Protein AF-A0A8D9EAT0-F1 (afdb_monomer_lite)

Secondary structure (DSSP, 8-state):
-HHHHTT----HHHHHHHHHHHHHHHH-S-------TTSSHHHHHHHHHHHHHHHHHHT-SS--PPP-----GGGS-HHHHHEEE-TTT--EEEPHHHHHHHHHHH--SS--

Organism: NCBI:txid428564

Structure (mmCIF, N/CA/C/O backbone):
data_AF-A0A8D9EAT0-F1
#
_entry.id   AF-A0A8D9EAT0-F1
#
loop_
_atom_site.group_PDB
_atom_site.id
_atom_site.type_symbol
_atom_site.label_atom_id
_atom_site.label_alt_id
_atom_site.label_comp_id
_atom_site.label_asym_id
_atom_site.label_entity_id
_atom_site.label_seq_id
_atom_site.pdbx_PDB_ins_code
_atom_site.Cartn_x
_atom_site.Cartn_y
_atom_site.Cartn_z
_atom_site.occupancy
_atom_site.B_iso_or_equiv
_atom_site.auth_seq_id
_atom_site.auth_comp_id
_atom_site.auth_asym_id
_atom_site.auth_atom_id
_atom_site.pdbx_PDB_model_num
ATOM 1 N N . MET A 1 1 ? -16.363 -5.950 14.415 1.00 66.94 1 MET A N 1
ATOM 2 C CA . MET A 1 1 ? -15.271 -4.966 14.140 1.00 66.94 1 MET A CA 1
ATOM 3 C C . MET A 1 1 ? -14.407 -5.437 12.959 1.00 66.94 1 MET A C 1
ATOM 5 O O . MET A 1 1 ? -14.445 -6.624 12.668 1.00 66.94 1 MET A O 1
ATOM 9 N N . ALA A 1 2 ? -13.650 -4.580 12.253 1.00 82.12 2 ALA A N 1
ATOM 10 C CA . ALA A 1 2 ? -12.862 -4.986 11.064 1.00 82.12 2 ALA A CA 1
ATOM 11 C C . ALA A 1 2 ? -11.902 -6.170 11.332 1.00 82.12 2 ALA A C 1
ATOM 13 O O . ALA A 1 2 ? -11.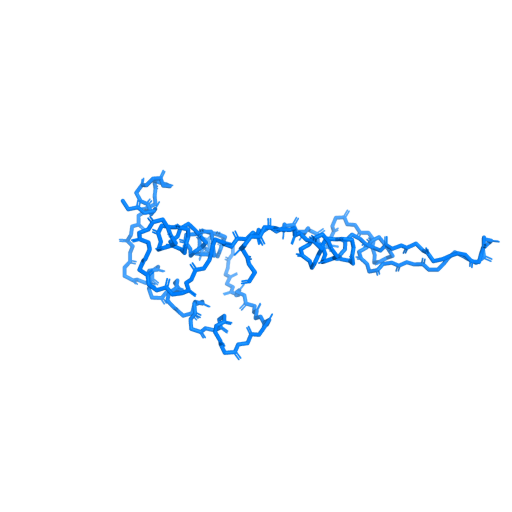915 -7.162 10.607 1.00 82.12 2 ALA A O 1
ATOM 14 N N . CYS A 1 3 ? -11.167 -6.130 12.450 1.00 86.06 3 CYS A N 1
ATOM 15 C CA . CYS A 1 3 ? -10.250 -7.205 12.854 1.00 86.06 3 CYS A CA 1
ATOM 16 C C . CYS A 1 3 ? -10.955 -8.548 13.118 1.00 86.06 3 CYS A C 1
ATOM 18 O O . CYS A 1 3 ? -10.404 -9.606 12.836 1.00 86.06 3 CYS A O 1
ATOM 20 N N . GLU A 1 4 ? -12.183 -8.509 13.633 1.00 88.81 4 GLU A N 1
ATOM 21 C CA . GLU A 1 4 ? -12.992 -9.700 13.908 1.00 88.81 4 GLU A CA 1
ATOM 22 C C . GLU A 1 4 ? -13.456 -10.367 12.605 1.00 88.81 4 GLU A C 1
ATOM 24 O O . GLU A 1 4 ? -13.342 -11.581 12.465 1.00 88.81 4 GLU A O 1
ATOM 29 N N . LYS A 1 5 ? -13.874 -9.570 11.606 1.00 89.50 5 LYS A N 1
ATOM 30 C CA . LYS A 1 5 ? -14.205 -10.071 10.259 1.00 89.50 5 LYS A CA 1
ATOM 31 C C . LYS A 1 5 ? -12.999 -10.736 9.587 1.00 89.50 5 LYS A C 1
ATOM 33 O O . LYS A 1 5 ? -13.159 -11.721 8.875 1.00 89.50 5 LYS A O 1
ATOM 38 N N . ALA A 1 6 ? -11.799 -10.213 9.834 1.00 88.94 6 ALA A N 1
ATOM 39 C CA . ALA A 1 6 ? -10.544 -10.750 9.316 1.00 88.94 6 ALA A CA 1
ATOM 40 C C . ALA A 1 6 ? -9.964 -11.912 10.151 1.00 88.94 6 ALA A C 1
ATOM 42 O O . ALA A 1 6 ? -8.885 -12.407 9.823 1.00 88.94 6 ALA A O 1
ATOM 43 N N . ASN A 1 7 ? -10.653 -12.347 11.216 1.00 92.06 7 ASN A N 1
ATOM 44 C CA . ASN A 1 7 ? -10.188 -13.371 12.158 1.00 92.06 7 ASN A CA 1
ATOM 45 C C . ASN A 1 7 ? -8.784 -13.074 12.734 1.00 92.06 7 ASN A C 1
ATOM 47 O O . ASN A 1 7 ? -7.928 -13.955 12.835 1.00 92.06 7 ASN A O 1
ATOM 51 N N . LEU A 1 8 ? -8.528 -11.808 13.075 1.00 91.50 8 LEU A N 1
ATOM 52 C CA . LEU A 1 8 ? -7.265 -11.350 13.648 1.00 91.50 8 LEU A CA 1
ATOM 53 C C . LEU A 1 8 ? -7.383 -11.144 15.157 1.00 91.50 8 LEU A C 1
ATOM 55 O O . LEU A 1 8 ? -8.347 -10.562 15.656 1.00 91.50 8 LEU A O 1
ATOM 59 N N . GLN A 1 9 ? -6.345 -11.556 15.885 1.00 91.69 9 GLN A N 1
ATOM 60 C CA . GLN A 1 9 ? -6.236 -11.258 17.306 1.00 91.69 9 GLN A CA 1
ATOM 61 C C . GLN A 1 9 ? -5.910 -9.777 17.509 1.00 91.69 9 GLN A C 1
ATOM 63 O O . GLN A 1 9 ? -4.852 -9.285 17.111 1.00 91.69 9 GLN A O 1
ATOM 68 N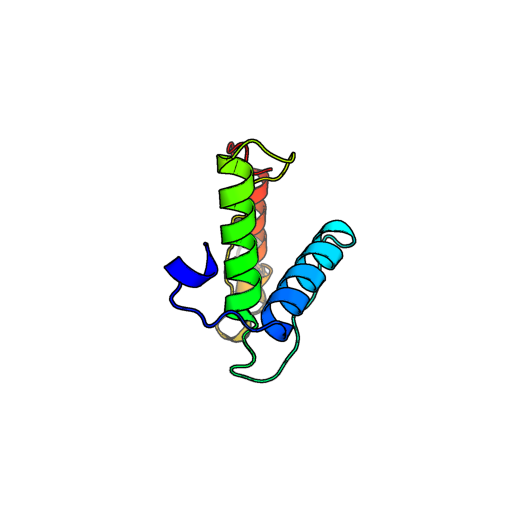 N . VAL A 1 10 ? -6.811 -9.079 18.193 1.00 91.44 10 VAL A N 1
ATOM 69 C CA . VAL A 1 10 ? -6.623 -7.677 18.555 1.00 91.44 10 VAL A CA 1
ATOM 70 C C . VAL A 1 10 ? -5.689 -7.602 19.759 1.00 91.44 10 VAL A C 1
ATOM 72 O O . VAL A 1 10 ? -6.081 -7.882 20.889 1.00 91.44 10 VAL A O 1
ATOM 75 N N . THR A 1 11 ? -4.430 -7.245 19.512 1.00 93.62 11 THR A N 1
ATOM 76 C CA . THR A 1 11 ? -3.457 -6.950 20.572 1.00 93.62 11 THR A CA 1
ATOM 77 C C . THR A 1 11 ? -3.273 -5.435 20.702 1.00 93.62 11 THR A C 1
ATOM 79 O O . THR A 1 11 ? -3.354 -4.738 19.686 1.00 93.62 11 THR A O 1
ATOM 82 N N . PRO A 1 12 ? -2.983 -4.900 21.904 1.00 94.19 12 PRO A N 1
ATOM 83 C CA . PRO A 1 12 ? -2.747 -3.464 22.081 1.00 94.19 12 PRO A CA 1
ATOM 84 C C . PRO A 1 12 ? -1.632 -2.934 21.172 1.00 94.19 12 PRO A C 1
ATOM 86 O O . PRO A 1 12 ? -1.791 -1.902 20.531 1.00 94.19 12 PRO A O 1
ATOM 89 N N . PHE A 1 13 ? -0.550 -3.705 21.029 1.00 92.81 13 PHE A N 1
ATOM 90 C CA . PHE A 1 13 ? 0.556 -3.382 20.128 1.00 92.81 13 PHE A CA 1
ATOM 91 C C . PHE A 1 13 ? 0.110 -3.272 18.663 1.00 92.81 13 PHE A C 1
ATOM 93 O O . PHE A 1 13 ? 0.537 -2.372 17.947 1.00 92.81 13 PHE A O 1
ATOM 100 N N . PHE A 1 14 ? -0.758 -4.174 18.196 1.00 93.44 14 PHE A N 1
ATOM 101 C CA . PHE A 1 14 ? -1.250 -4.140 16.819 1.00 93.44 14 PHE A CA 1
ATOM 102 C C . PHE A 1 14 ? -2.121 -2.908 16.547 1.00 93.44 14 PHE A C 1
ATOM 104 O O . PHE A 1 14 ? -1.955 -2.269 15.508 1.00 93.44 14 PHE A O 1
ATOM 111 N N . LEU A 1 15 ? -2.997 -2.547 17.490 1.00 93.81 15 LEU A N 1
ATOM 112 C CA . LEU A 1 15 ? -3.821 -1.338 17.397 1.00 93.81 15 LEU A CA 1
ATOM 113 C C . LEU A 1 15 ? -2.967 -0.068 17.380 1.00 93.81 15 LEU A C 1
ATOM 115 O O . LEU A 1 15 ? -3.170 0.789 16.524 1.00 93.81 15 LEU A O 1
ATOM 119 N N . GLU A 1 16 ? -1.965 0.014 18.256 1.00 95.12 16 GLU A N 1
ATOM 120 C CA . GLU A 1 16 ? -1.023 1.136 18.294 1.00 95.12 16 GLU A CA 1
ATOM 121 C C . GLU A 1 16 ? -0.305 1.310 16.945 1.00 95.12 16 GLU A C 1
ATOM 123 O O . GLU A 1 16 ? -0.157 2.425 16.449 1.00 95.12 16 GLU A O 1
ATOM 128 N N . LYS A 1 17 ? 0.096 0.207 16.296 1.00 94.56 17 LYS A N 1
ATOM 129 C CA . LYS A 1 17 ? 0.733 0.267 14.971 1.00 94.56 17 LYS A CA 1
ATOM 130 C C . LYS A 1 17 ? -0.215 0.713 13.867 1.00 94.56 17 LYS A C 1
ATOM 132 O O . LYS A 1 17 ? 0.226 1.426 12.972 1.00 94.56 17 LYS A O 1
ATOM 137 N N . ILE A 1 18 ? -1.487 0.324 13.915 1.00 94.94 18 ILE A N 1
ATOM 138 C CA . ILE A 1 18 ? -2.495 0.818 12.965 1.00 94.94 18 ILE A CA 1
ATOM 139 C C . ILE A 1 18 ? -2.674 2.329 13.129 1.00 94.94 18 ILE A C 1
ATOM 141 O O . ILE A 1 18 ? -2.636 3.052 12.136 1.00 94.94 18 ILE A O 1
ATOM 145 N N . GLN A 1 19 ? -2.788 2.806 14.370 1.00 94.75 19 GLN A N 1
ATOM 146 C CA . GLN A 1 19 ? -2.903 4.233 14.658 1.00 94.75 19 GLN A CA 1
ATOM 147 C C . GLN A 1 19 ? -1.672 5.015 14.174 1.00 94.75 19 GLN A C 1
ATOM 149 O O . GLN A 1 19 ? -1.821 6.018 13.486 1.00 94.75 19 GLN A O 1
ATOM 154 N N . GLN A 1 20 ? -0.458 4.522 14.435 1.00 95.00 20 GLN A N 1
ATOM 155 C CA . GLN A 1 20 ? 0.778 5.150 13.943 1.00 95.00 20 GLN A CA 1
ATOM 156 C C . GLN A 1 20 ? 0.834 5.228 12.409 1.00 95.00 20 GLN A C 1
ATOM 158 O O . GLN A 1 20 ? 1.347 6.201 11.857 1.00 95.00 20 GLN A O 1
ATOM 163 N N . ILE A 1 21 ? 0.315 4.219 11.698 1.00 95.12 21 ILE A N 1
ATOM 164 C CA . ILE A 1 21 ? 0.219 4.252 10.230 1.00 95.12 21 ILE A CA 1
ATOM 165 C C . ILE A 1 21 ? -0.756 5.347 9.784 1.00 95.12 21 ILE A C 1
ATOM 167 O O . ILE A 1 21 ? -0.434 6.086 8.857 1.00 95.12 21 ILE A O 1
ATOM 171 N N . PHE A 1 22 ? -1.907 5.475 10.447 1.00 94.06 22 PHE A N 1
ATOM 172 C CA . PHE A 1 22 ? -2.890 6.518 10.147 1.00 94.06 22 PHE A CA 1
ATOM 173 C C . PHE A 1 22 ? -2.328 7.928 10.381 1.00 94.06 22 PHE A C 1
ATOM 175 O O . PHE A 1 22 ? -2.393 8.775 9.494 1.00 94.06 22 PHE A O 1
ATOM 182 N N . GLU A 1 23 ? -1.675 8.156 11.522 1.00 94.62 23 GLU A N 1
ATOM 183 C CA . GLU A 1 23 ? -1.008 9.427 11.830 1.00 94.62 23 GLU A CA 1
ATOM 184 C C . GLU A 1 23 ? 0.055 9.780 10.776 1.00 94.62 23 GLU A C 1
ATOM 186 O O . GLU A 1 23 ? 0.139 10.919 10.315 1.00 94.62 23 GLU A O 1
ATOM 191 N N . MET A 1 24 ? 0.841 8.794 10.330 1.00 94.38 24 MET A N 1
ATOM 192 C CA . MET A 1 24 ? 1.831 9.001 9.271 1.00 94.38 24 MET A CA 1
ATOM 193 C C . MET A 1 24 ? 1.199 9.289 7.906 1.00 94.38 24 MET A C 1
ATOM 195 O O . MET A 1 24 ? 1.747 10.106 7.164 1.00 94.38 24 MET A O 1
ATOM 199 N N . MET A 1 25 ? 0.071 8.653 7.583 1.00 92.19 25 MET A N 1
ATOM 200 C CA . MET A 1 25 ? -0.675 8.876 6.341 1.00 92.19 25 MET A CA 1
ATOM 201 C C . MET A 1 25 ? -1.176 10.320 6.233 1.00 92.19 25 MET A C 1
ATOM 203 O O . MET A 1 25 ? -1.052 10.925 5.173 1.00 92.19 25 MET A O 1
ATOM 207 N N . ILE A 1 26 ? -1.655 10.899 7.339 1.00 90.75 26 ILE A N 1
ATOM 208 C CA . ILE A 1 26 ? -2.115 12.296 7.382 1.00 90.75 26 ILE A CA 1
ATOM 209 C C . ILE A 1 26 ? -0.949 13.281 7.180 1.00 90.75 26 ILE A C 1
ATOM 211 O O . ILE A 1 26 ? -1.099 14.315 6.534 1.00 90.75 26 ILE A O 1
ATOM 215 N N . VAL A 1 27 ? 0.236 12.980 7.722 1.00 93.25 27 VAL A N 1
ATOM 216 C CA . VAL A 1 27 ? 1.391 13.900 7.684 1.00 93.25 27 VAL A CA 1
ATOM 217 C C . VAL A 1 27 ? 2.193 13.797 6.379 1.00 93.25 27 VAL A C 1
ATOM 219 O O . VAL A 1 27 ? 2.834 14.768 5.958 1.00 93.25 27 VAL A O 1
ATOM 222 N N . ARG A 1 28 ? 2.235 12.620 5.743 1.00 92.81 28 ARG A N 1
ATOM 223 C CA . ARG A 1 28 ? 3.068 12.344 4.563 1.00 92.81 28 ARG A CA 1
ATOM 224 C C . ARG A 1 28 ? 2.289 11.568 3.503 1.00 92.81 28 ARG A C 1
ATOM 226 O O . ARG A 1 28 ? 1.810 10.470 3.752 1.00 92.81 28 ARG A O 1
ATOM 233 N N . TRP A 1 29 ? 2.365 12.051 2.264 1.00 85.50 29 TRP A N 1
ATOM 234 C CA . TRP A 1 29 ? 1.863 11.372 1.059 1.00 85.50 29 TRP A CA 1
ATOM 235 C C . TRP A 1 29 ? 2.616 10.076 0.697 1.00 85.50 29 TRP A C 1
ATOM 237 O O . TRP A 1 29 ? 2.224 9.363 -0.222 1.00 85.50 29 TRP A O 1
ATOM 247 N N . GLY A 1 30 ? 3.705 9.757 1.402 1.00 91.81 30 GLY A N 1
ATOM 248 C CA . GLY A 1 30 ? 4.452 8.516 1.232 1.00 91.81 30 GLY A CA 1
ATOM 249 C C . GLY A 1 30 ? 5.235 8.150 2.489 1.00 91.81 30 GLY A C 1
ATOM 250 O O . GLY A 1 30 ? 5.925 8.985 3.076 1.00 91.81 30 GLY A O 1
ATOM 251 N N . PHE A 1 31 ? 5.140 6.887 2.902 1.00 94.62 31 PHE A N 1
ATOM 252 C CA . PHE A 1 31 ? 5.843 6.337 4.059 1.00 94.62 31 PHE A CA 1
ATOM 253 C C . PHE A 1 31 ? 6.139 4.845 3.857 1.00 94.62 31 PHE A C 1
ATOM 255 O O . PHE A 1 31 ? 5.623 4.202 2.944 1.00 94.62 31 PHE A O 1
ATOM 262 N N . MET A 1 32 ? 6.995 4.284 4.712 1.00 95.00 32 MET A N 1
ATOM 263 C CA . MET A 1 32 ? 7.394 2.877 4.655 1.00 95.00 32 MET A CA 1
ATOM 264 C C . MET A 1 32 ? 7.011 2.153 5.942 1.00 95.00 32 MET A C 1
ATOM 266 O O . MET A 1 32 ? 7.345 2.604 7.035 1.00 95.00 32 MET A O 1
ATOM 270 N N . ILE A 1 33 ? 6.376 0.988 5.807 1.00 95.12 33 ILE A N 1
ATOM 271 C CA . ILE A 1 33 ? 6.111 0.076 6.925 1.00 95.12 33 ILE A CA 1
ATOM 272 C C . ILE A 1 33 ? 7.231 -0.965 6.959 1.00 95.12 33 ILE A C 1
ATOM 274 O O . ILE A 1 33 ? 7.312 -1.841 6.095 1.00 95.12 33 ILE A O 1
ATOM 278 N N . VA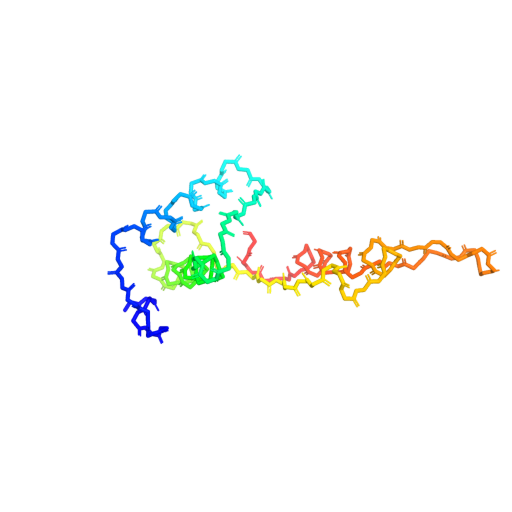L A 1 34 ? 8.101 -0.879 7.964 1.00 95.25 34 VAL A N 1
ATOM 279 C CA . VAL A 1 34 ? 9.300 -1.721 8.082 1.00 95.25 34 VAL A CA 1
ATOM 280 C C . VAL A 1 34 ? 9.169 -2.675 9.266 1.00 95.25 34 VAL A C 1
ATOM 282 O O . VAL A 1 34 ? 8.634 -2.329 10.314 1.00 95.25 34 VAL A O 1
ATOM 285 N N . GLY A 1 35 ? 9.654 -3.903 9.095 1.00 94.12 35 GLY A N 1
ATOM 286 C CA . GLY A 1 35 ? 9.639 -4.930 10.133 1.00 94.12 35 GLY A CA 1
ATOM 287 C C . GLY A 1 35 ? 9.975 -6.310 9.579 1.00 94.12 35 GLY A C 1
ATOM 288 O O . GLY A 1 35 ? 10.001 -6.513 8.361 1.00 94.12 35 GLY A O 1
ATOM 289 N N . MET A 1 36 ? 10.188 -7.277 10.469 1.00 95.88 36 MET A N 1
ATOM 290 C CA . MET A 1 36 ? 10.509 -8.662 10.108 1.00 95.88 36 MET A CA 1
ATOM 291 C C . MET A 1 36 ? 9.376 -9.353 9.332 1.00 95.88 36 MET A C 1
ATOM 293 O O . MET A 1 36 ? 8.222 -8.903 9.319 1.00 95.88 36 MET A O 1
ATOM 297 N N . SER A 1 37 ? 9.692 -10.449 8.642 1.00 93.69 37 SER A N 1
ATOM 298 C CA . SER A 1 37 ? 8.680 -11.340 8.060 1.00 93.69 37 SER A CA 1
ATOM 299 C C . SER A 1 37 ? 7.683 -11.782 9.136 1.00 93.69 37 SER A C 1
ATOM 301 O O . SER A 1 37 ? 8.061 -11.949 10.290 1.00 93.69 37 SER A O 1
ATOM 303 N N . TYR A 1 38 ? 6.403 -11.911 8.773 1.00 91.44 38 TYR A N 1
ATOM 304 C CA . TYR A 1 38 ? 5.300 -12.209 9.703 1.00 91.44 38 TYR A CA 1
ATOM 305 C C . TYR A 1 38 ? 5.034 -11.179 10.822 1.00 91.44 38 TYR A C 1
ATOM 307 O O . TYR A 1 38 ? 4.135 -11.389 11.627 1.00 91.44 38 TYR A O 1
ATOM 315 N N . ALA A 1 39 ? 5.682 -10.007 10.830 1.00 92.31 39 ALA A N 1
ATOM 316 C CA . ALA A 1 39 ? 5.428 -8.951 11.824 1.00 92.31 39 ALA A CA 1
ATOM 317 C C . ALA A 1 39 ? 4.105 -8.166 11.626 1.00 92.31 39 ALA A C 1
ATOM 319 O O . ALA A 1 39 ? 4.005 -7.014 12.027 1.00 92.31 39 ALA A O 1
ATOM 320 N N . GLY A 1 40 ? 3.106 -8.724 10.935 1.00 92.31 40 GLY A N 1
ATOM 321 C CA . GLY A 1 40 ? 1.783 -8.096 10.800 1.00 92.31 40 GLY A CA 1
ATOM 322 C C . GLY A 1 40 ? 1.663 -6.924 9.816 1.00 92.31 40 GLY A C 1
ATOM 323 O O . GLY A 1 40 ? 0.547 -6.483 9.583 1.00 92.31 40 GLY A O 1
ATOM 324 N N . LYS A 1 41 ? 2.746 -6.475 9.161 1.00 94.88 41 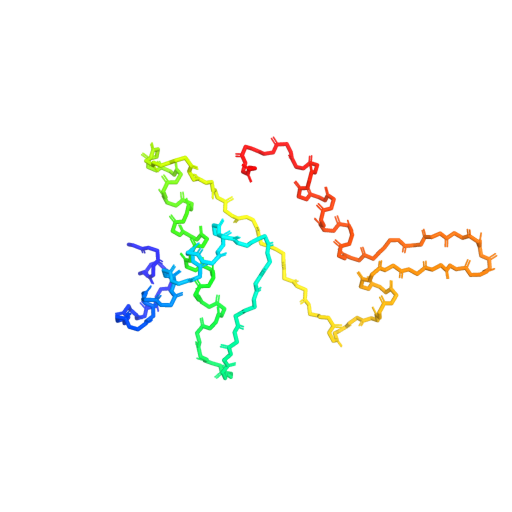LYS A N 1
ATOM 325 C CA . LYS A 1 41 ? 2.762 -5.309 8.240 1.00 94.88 41 LYS A CA 1
ATOM 326 C C . LYS A 1 41 ? 1.601 -5.275 7.239 1.00 94.88 41 LYS A C 1
ATOM 328 O O . LYS A 1 41 ? 0.932 -4.259 7.088 1.00 94.88 41 LYS A O 1
ATOM 333 N N . THR A 1 42 ? 1.368 -6.399 6.559 1.00 95.00 42 THR A N 1
ATOM 334 C CA . THR A 1 42 ? 0.302 -6.524 5.559 1.00 95.00 42 THR A CA 1
ATOM 335 C C . THR A 1 42 ? -1.085 -6.479 6.186 1.00 95.00 42 THR A C 1
ATOM 337 O O . THR A 1 42 ? -2.004 -5.936 5.589 1.00 95.00 42 THR A O 1
ATOM 340 N N . CYS A 1 43 ? -1.238 -7.035 7.387 1.00 94.69 43 CYS A N 1
ATOM 341 C CA . CYS A 1 43 ? -2.499 -6.972 8.111 1.00 94.69 43 CYS A CA 1
ATOM 342 C C . CYS A 1 43 ? -2.763 -5.541 8.591 1.00 94.69 43 CYS A C 1
ATOM 344 O O . CYS A 1 43 ? -3.877 -5.067 8.445 1.00 94.69 43 CYS A O 1
ATOM 346 N N . SER A 1 44 ? -1.748 -4.826 9.085 1.00 94.38 44 SER A N 1
ATOM 347 C CA . SER A 1 44 ? -1.910 -3.478 9.640 1.00 94.38 44 SER A CA 1
ATOM 348 C C . SER A 1 44 ? -2.496 -2.482 8.635 1.00 94.38 44 SER A C 1
ATOM 350 O O . SER A 1 44 ? -3.511 -1.865 8.936 1.00 94.38 44 SER A O 1
ATOM 352 N N . TYR A 1 45 ? -1.923 -2.352 7.430 1.00 94.38 45 TYR A N 1
ATOM 353 C CA . TYR A 1 45 ? -2.458 -1.391 6.451 1.00 94.38 45 TYR A CA 1
ATOM 354 C C . TYR A 1 45 ? -3.819 -1.825 5.880 1.00 94.38 45 TYR A C 1
ATOM 356 O O . TYR A 1 45 ? -4.645 -0.976 5.564 1.00 94.38 45 TYR A O 1
ATOM 364 N N . ARG A 1 46 ? -4.078 -3.138 5.758 1.00 95.00 46 ARG A N 1
ATOM 365 C CA . ARG A 1 46 ? -5.383 -3.652 5.305 1.00 95.00 46 ARG A CA 1
ATOM 366 C C . ARG A 1 46 ? -6.474 -3.378 6.331 1.00 95.00 46 ARG A C 1
ATOM 368 O O . ARG A 1 46 ? -7.544 -2.924 5.962 1.00 95.00 46 ARG A O 1
ATOM 375 N N . MET A 1 47 ? -6.179 -3.593 7.614 1.00 95.12 47 MET A N 1
ATOM 376 C CA . MET A 1 47 ? -7.117 -3.287 8.694 1.00 95.12 47 MET A CA 1
ATOM 377 C C . MET A 1 47 ? -7.377 -1.789 8.815 1.00 95.12 47 MET A C 1
ATOM 379 O O . MET A 1 47 ? -8.497 -1.412 9.143 1.00 95.12 47 MET A O 1
ATOM 383 N N . LEU A 1 48 ? -6.383 -0.942 8.522 1.00 94.06 48 LEU A N 1
ATOM 384 C CA . LEU A 1 48 ? -6.603 0.499 8.424 1.00 94.06 48 LEU A CA 1
ATOM 385 C C . LEU A 1 48 ? -7.567 0.845 7.279 1.00 94.06 48 LEU A C 1
ATOM 387 O O . LEU A 1 48 ? -8.514 1.588 7.499 1.00 94.06 48 LEU A O 1
ATOM 391 N N . ALA A 1 49 ? -7.370 0.277 6.087 1.00 93.88 49 ALA A N 1
ATOM 392 C CA . ALA A 1 49 ? -8.264 0.507 4.950 1.00 93.88 49 ALA A CA 1
ATOM 393 C C . ALA A 1 49 ? -9.703 0.031 5.224 1.00 93.88 49 ALA A C 1
ATOM 395 O O . ALA A 1 49 ? -10.652 0.760 4.944 1.00 93.88 49 ALA A O 1
ATOM 396 N N . ASP A 1 50 ? -9.864 -1.146 5.839 1.00 93.62 50 ASP A N 1
ATOM 397 C CA . ASP A 1 50 ? -11.174 -1.657 6.255 1.00 93.62 50 ASP A CA 1
ATOM 398 C C . ASP A 1 50 ? -11.820 -0.760 7.326 1.00 93.62 50 ASP A C 1
ATOM 400 O O . ASP A 1 50 ? -13.034 -0.568 7.326 1.00 93.62 50 ASP A O 1
ATOM 404 N N . ALA A 1 51 ? -11.025 -0.203 8.247 1.00 92.19 51 ALA A N 1
ATOM 405 C CA . ALA A 1 51 ? -11.517 0.730 9.256 1.00 92.19 51 ALA A CA 1
ATOM 406 C C . ALA A 1 51 ? -11.993 2.049 8.630 1.00 92.19 51 ALA A C 1
ATOM 408 O O . ALA A 1 51 ? -13.077 2.507 8.973 1.00 92.19 51 ALA A O 1
ATOM 409 N N . LEU A 1 52 ? -11.240 2.615 7.683 1.00 92.31 52 LEU A N 1
ATOM 410 C CA . LEU A 1 52 ? -11.629 3.833 6.961 1.00 92.31 52 LEU A CA 1
ATOM 411 C C . LEU A 1 52 ? -12.896 3.621 6.125 1.00 92.31 52 LEU A C 1
ATOM 413 O O . LEU A 1 52 ? -13.768 4.482 6.103 1.00 92.31 52 LEU A O 1
ATOM 417 N N . GLN A 1 53 ? -13.061 2.439 5.524 1.00 91.50 53 GLN A N 1
ATOM 418 C CA . GLN A 1 53 ? -14.313 2.089 4.855 1.00 91.50 53 GLN A CA 1
ATOM 419 C C . GLN A 1 53 ? -15.502 2.069 5.834 1.00 91.50 53 GLN A C 1
ATOM 421 O O . GLN A 1 53 ? -16.564 2.592 5.511 1.00 91.50 53 GLN A O 1
ATOM 426 N N . LEU A 1 54 ? -15.343 1.484 7.028 1.00 91.44 54 LEU A N 1
ATOM 427 C CA . LEU A 1 54 ? -16.410 1.478 8.039 1.00 91.44 54 LEU A CA 1
ATOM 428 C C . LEU A 1 54 ? -16.760 2.893 8.517 1.00 91.44 54 LEU A C 1
ATOM 430 O O . LEU A 1 54 ? -17.930 3.176 8.751 1.00 91.44 54 LEU A O 1
ATOM 434 N N . ILE A 1 55 ? -15.760 3.766 8.648 1.00 90.12 55 ILE A N 1
ATOM 435 C CA . ILE A 1 55 ? -15.939 5.174 9.023 1.00 90.12 55 ILE A CA 1
ATOM 436 C C . ILE A 1 55 ? -16.765 5.903 7.951 1.00 90.12 55 ILE A C 1
ATOM 438 O O . ILE A 1 55 ? -17.789 6.501 8.281 1.00 90.12 55 ILE A O 1
ATOM 442 N N . GLN A 1 56 ? -16.418 5.730 6.670 1.00 89.50 56 GLN A N 1
ATOM 443 C CA . GLN A 1 56 ? -17.206 6.258 5.553 1.00 89.50 56 GLN A CA 1
ATOM 444 C C . GLN A 1 56 ? -18.657 5.741 5.571 1.00 89.50 56 GLN A C 1
ATOM 446 O O . GLN A 1 56 ? -19.593 6.509 5.365 1.00 89.50 56 GLN A O 1
ATOM 451 N N . GLU A 1 57 ? -18.865 4.443 5.826 1.00 88.88 57 GLU A N 1
ATOM 452 C CA . GLU A 1 57 ? -20.202 3.829 5.906 1.00 88.88 57 GLU A CA 1
ATOM 453 C C . GLU A 1 57 ? -21.044 4.380 7.068 1.00 88.88 57 GLU A C 1
ATOM 455 O O . GLU A 1 57 ? -22.272 4.422 6.976 1.00 88.88 57 GLU A O 1
ATOM 460 N N . TRP A 1 58 ? -20.404 4.800 8.161 1.00 88.12 58 TRP A N 1
ATOM 461 C CA . TRP A 1 58 ? -21.079 5.427 9.297 1.00 88.12 58 TRP A CA 1
ATOM 462 C C . TRP A 1 58 ? -21.422 6.898 9.056 1.00 88.12 58 TRP A C 1
ATOM 464 O O . TRP A 1 58 ? -22.246 7.441 9.789 1.00 88.12 58 TRP A O 1
ATOM 474 N N . GLY A 1 59 ? -20.844 7.528 8.028 1.00 81.50 59 GLY A N 1
ATOM 475 C CA . GLY A 1 59 ? -21.017 8.958 7.759 1.00 81.50 59 GLY A CA 1
ATOM 476 C C . GLY A 1 59 ? -20.418 9.849 8.851 1.00 81.50 59 GLY A C 1
ATOM 477 O O . GLY A 1 59 ? -20.795 11.011 8.979 1.00 81.50 59 GLY A O 1
ATOM 478 N N . GLU A 1 60 ? -19.521 9.286 9.657 1.00 73.00 60 GLU A N 1
ATOM 479 C CA . GLU A 1 60 ? -18.784 9.966 10.714 1.00 73.00 60 GLU A CA 1
ATOM 480 C C . GLU A 1 60 ? -17.379 10.241 10.183 1.00 73.00 60 GLU A C 1
ATOM 482 O O . GLU A 1 60 ? -16.754 9.321 9.676 1.00 73.00 60 GLU A O 1
ATOM 487 N N . LEU A 1 61 ? -16.868 11.465 10.348 1.00 73.12 61 LEU A N 1
ATOM 488 C CA . LEU A 1 61 ? -15.583 11.931 9.792 1.00 73.12 61 LEU A CA 1
ATOM 489 C C . LEU A 1 61 ? -15.561 12.010 8.247 1.00 73.12 61 LEU A C 1
ATOM 491 O O . LEU A 1 61 ? -16.176 11.215 7.544 1.00 73.12 61 LEU A O 1
ATOM 495 N N . ASP A 1 62 ? -14.839 13.000 7.716 1.00 82.25 62 ASP A N 1
ATOM 496 C CA . ASP A 1 62 ? -14.645 13.212 6.269 1.00 82.25 62 ASP A CA 1
ATOM 497 C C . ASP A 1 62 ? -13.546 12.274 5.734 1.00 82.25 62 ASP A C 1
ATOM 499 O O . ASP A 1 62 ? -12.510 12.707 5.240 1.00 82.25 62 ASP A O 1
ATOM 503 N N . GLU A 1 63 ? -13.725 10.971 5.961 1.00 86.75 63 GLU A N 1
ATOM 504 C CA . GLU A 1 63 ? -12.772 9.925 5.591 1.00 86.75 63 GLU A CA 1
ATOM 505 C C . GLU A 1 63 ? -13.371 9.010 4.521 1.00 86.75 63 GLU A C 1
ATOM 507 O O . GLU A 1 63 ? -14.557 8.668 4.540 1.00 86.75 63 GLU A O 1
ATOM 512 N N . HIS A 1 64 ? -12.521 8.566 3.597 1.00 87.94 64 HIS A N 1
ATOM 513 C CA . HIS A 1 64 ? -12.931 7.782 2.440 1.00 87.94 64 HIS A CA 1
ATOM 514 C C . HIS A 1 64 ? -12.287 6.396 2.416 1.00 87.94 64 HIS A C 1
ATOM 516 O O . HIS A 1 64 ? -11.210 6.140 2.961 1.00 87.94 64 HIS A O 1
ATOM 522 N N . LYS A 1 65 ? -12.954 5.472 1.728 1.00 90.25 65 LYS A N 1
ATOM 523 C CA . LYS A 1 65 ? -12.464 4.128 1.467 1.00 90.25 65 LYS A CA 1
ATOM 524 C C . LYS A 1 65 ? -11.150 4.192 0.700 1.00 90.25 65 LYS A C 1
ATOM 526 O O . LYS A 1 65 ? -11.065 4.751 -0.388 1.00 90.25 65 LYS A O 1
ATOM 531 N N . VAL A 1 66 ? -10.150 3.497 1.228 1.00 91.12 66 VAL A N 1
ATOM 532 C CA . VAL A 1 66 ? -8.831 3.408 0.603 1.00 91.12 66 VAL A CA 1
ATOM 533 C C . VAL A 1 66 ? -8.804 2.296 -0.443 1.00 91.12 66 VAL A C 1
ATOM 535 O O . VAL A 1 66 ? -9.115 1.137 -0.158 1.00 91.12 66 VAL A O 1
ATOM 538 N N . GLU A 1 67 ? -8.368 2.634 -1.653 1.00 91.31 67 GLU A N 1
ATOM 539 C CA . GLU A 1 67 ? -8.093 1.672 -2.719 1.00 91.31 67 GLU A CA 1
ATOM 540 C C . GLU A 1 67 ? -6.599 1.303 -2.740 1.00 91.31 67 GLU A C 1
ATOM 542 O O . GLU A 1 67 ? -5.723 2.148 -2.564 1.00 91.31 67 GLU A O 1
ATOM 547 N N . ILE A 1 68 ? -6.284 0.016 -2.929 1.00 93.44 68 ILE A N 1
ATOM 548 C CA . ILE A 1 68 ? -4.918 -0.505 -2.769 1.00 93.44 68 ILE A CA 1
ATOM 549 C C . ILE A 1 68 ? -4.502 -1.299 -4.002 1.00 93.44 68 ILE A C 1
ATOM 551 O O . ILE A 1 68 ? -5.144 -2.284 -4.363 1.00 93.44 68 ILE A O 1
ATOM 555 N N . VAL A 1 69 ? -3.355 -0.939 -4.580 1.00 94.12 69 VAL A N 1
ATOM 556 C CA . VAL A 1 69 ? -2.657 -1.734 -5.599 1.00 94.12 69 VAL A CA 1
ATOM 557 C C . VAL A 1 69 ? -1.355 -2.277 -5.014 1.00 94.12 69 VAL A C 1
ATOM 559 O O . VAL A 1 69 ? -0.553 -1.544 -4.437 1.00 94.12 69 VAL A O 1
ATOM 562 N N . ILE A 1 70 ? -1.144 -3.588 -5.152 1.00 94.88 70 ILE A N 1
ATOM 563 C CA . ILE A 1 70 ? 0.038 -4.289 -4.639 1.00 94.88 70 ILE A CA 1
ATOM 564 C C . ILE A 1 70 ? 0.960 -4.618 -5.810 1.00 94.88 70 ILE A C 1
ATOM 566 O O . ILE A 1 70 ? 0.569 -5.333 -6.729 1.00 94.88 70 ILE A O 1
ATOM 570 N N . ILE A 1 71 ? 2.205 -4.147 -5.744 1.00 94.50 71 ILE A N 1
ATOM 571 C CA . ILE A 1 71 ? 3.228 -4.392 -6.766 1.00 94.50 71 ILE A CA 1
ATOM 572 C C . ILE A 1 71 ? 4.403 -5.122 -6.115 1.00 94.50 71 ILE A C 1
ATOM 574 O O . ILE A 1 71 ? 4.917 -4.683 -5.087 1.00 94.50 71 ILE A O 1
ATOM 578 N N . ASN A 1 72 ? 4.851 -6.228 -6.718 1.00 95.06 72 ASN A N 1
ATOM 579 C CA . ASN A 1 72 ? 6.110 -6.875 -6.351 1.00 95.06 72 ASN A CA 1
ATOM 580 C C . ASN A 1 72 ? 7.233 -6.382 -7.286 1.00 95.06 72 ASN A C 1
ATOM 582 O O . ASN A 1 72 ? 7.398 -6.933 -8.379 1.00 95.06 72 ASN A O 1
ATOM 586 N N . PRO A 1 73 ? 8.042 -5.389 -6.873 1.00 92.75 73 PRO A N 1
ATOM 587 C CA . PRO A 1 73 ? 9.025 -4.759 -7.754 1.00 92.75 73 PRO A CA 1
ATOM 588 C C . PRO A 1 73 ? 10.151 -5.708 -8.175 1.00 92.75 73 PRO A C 1
ATOM 590 O O . PRO A 1 73 ? 10.794 -5.472 -9.186 1.00 92.75 73 PRO A O 1
ATOM 593 N N . LYS A 1 74 ? 10.393 -6.797 -7.429 1.00 93.44 74 LYS A N 1
ATOM 594 C CA . LYS A 1 74 ? 11.424 -7.790 -7.770 1.00 93.44 74 LYS A CA 1
ATOM 595 C C . LYS A 1 74 ? 10.959 -8.831 -8.788 1.00 93.44 74 LYS A C 1
ATOM 597 O O . LYS A 1 74 ? 11.778 -9.614 -9.253 1.00 93.44 74 LYS A O 1
ATOM 602 N N . SER A 1 75 ? 9.662 -8.874 -9.096 1.00 95.19 75 SER A N 1
ATOM 603 C CA . SER A 1 75 ? 9.101 -9.816 -10.076 1.00 95.19 75 SER A CA 1
ATOM 604 C C . SER A 1 75 ? 9.068 -9.278 -11.508 1.00 95.19 75 SER A C 1
ATOM 606 O O . SER A 1 75 ? 8.749 -10.029 -12.423 1.00 95.19 75 SER A O 1
ATOM 608 N N . ILE A 1 76 ? 9.398 -8.000 -11.703 1.00 93.94 76 ILE A N 1
ATOM 609 C CA . ILE A 1 76 ? 9.344 -7.299 -12.990 1.00 93.94 76 ILE A CA 1
ATOM 610 C C . ILE A 1 76 ? 10.636 -6.518 -13.225 1.00 93.94 76 ILE A C 1
ATOM 612 O O . ILE A 1 76 ? 11.390 -6.245 -12.290 1.00 93.94 76 ILE A O 1
ATOM 616 N N . THR A 1 77 ? 10.911 -6.163 -14.479 1.00 94.75 77 THR A N 1
ATOM 617 C CA . THR A 1 77 ? 12.094 -5.360 -14.810 1.00 94.75 77 THR A CA 1
ATOM 618 C C . THR A 1 77 ? 11.885 -3.886 -14.454 1.00 94.75 77 THR A C 1
ATOM 620 O O . THR A 1 77 ? 10.755 -3.408 -14.357 1.00 94.75 77 THR A O 1
ATOM 623 N N . MET A 1 78 ? 12.979 -3.130 -14.305 1.00 93.00 78 MET A N 1
ATOM 624 C CA . MET A 1 78 ? 12.899 -1.684 -14.046 1.00 93.00 78 MET A CA 1
ATOM 625 C C . MET A 1 78 ? 12.155 -0.935 -15.158 1.00 93.00 78 MET A C 1
ATOM 627 O O . MET A 1 78 ? 11.360 -0.047 -14.859 1.00 93.00 78 MET A O 1
ATOM 631 N N . GLY A 1 79 ? 12.349 -1.344 -16.417 1.00 93.25 79 GLY A N 1
ATOM 632 C CA . GLY A 1 79 ? 11.627 -0.785 -17.559 1.00 93.25 79 GLY A CA 1
ATOM 633 C C . GLY A 1 79 ? 10.124 -1.076 -17.523 1.00 93.25 79 GLY A C 1
ATOM 634 O O . GLY A 1 79 ? 9.325 -0.209 -17.843 1.00 93.25 79 GLY A O 1
ATOM 635 N N . GLN A 1 80 ? 9.705 -2.252 -17.051 1.00 93.56 80 GLN A N 1
ATOM 636 C CA . GLN A 1 80 ? 8.281 -2.560 -16.855 1.00 93.56 80 GLN A CA 1
ATOM 637 C C . GLN A 1 80 ? 7.680 -1.852 -15.633 1.00 93.56 80 GLN A C 1
ATOM 639 O O . GLN A 1 80 ? 6.488 -1.549 -15.620 1.00 93.56 80 GLN A O 1
ATOM 644 N N . LEU A 1 81 ? 8.478 -1.599 -14.592 1.00 95.12 81 LEU A N 1
ATOM 645 C CA . LEU A 1 81 ? 8.017 -0.930 -13.377 1.00 95.12 81 LEU A CA 1
ATOM 646 C C . LEU A 1 81 ? 7.794 0.570 -13.606 1.00 95.12 81 LEU A C 1
ATOM 648 O O . LEU A 1 81 ? 6.709 1.079 -13.317 1.00 95.12 81 LEU A O 1
ATOM 652 N N . TYR A 1 82 ? 8.810 1.254 -14.134 1.00 94.81 82 TYR A N 1
ATOM 653 C CA . TYR A 1 82 ? 8.836 2.712 -14.283 1.00 94.81 82 TYR A CA 1
ATOM 654 C C . TYR A 1 82 ? 8.516 3.202 -15.697 1.00 94.81 82 TYR A C 1
ATOM 656 O O . TYR A 1 82 ? 8.110 4.348 -15.864 1.00 94.81 82 TYR A O 1
ATOM 664 N N . GLY A 1 83 ? 8.648 2.336 -16.696 1.00 94.75 83 GLY A N 1
ATOM 665 C CA . GLY A 1 83 ? 8.593 2.691 -18.108 1.00 94.75 83 GLY A CA 1
ATOM 666 C C . GLY A 1 83 ? 9.977 2.640 -18.743 1.00 94.75 83 GLY A C 1
ATOM 667 O O . GLY A 1 83 ? 11.006 2.705 -18.063 1.00 94.75 83 GLY A O 1
ATOM 668 N N . GLN A 1 84 ? 9.999 2.476 -20.059 1.00 93.38 84 GLN A N 1
ATOM 669 C CA . GLN A 1 84 ? 11.231 2.433 -20.837 1.00 93.38 84 GLN A CA 1
ATOM 670 C C . GLN A 1 84 ? 11.027 3.047 -22.215 1.00 93.38 84 GLN A C 1
ATOM 672 O O . GLN A 1 84 ? 9.947 2.965 -22.800 1.00 93.38 84 GLN A O 1
ATOM 677 N N . PHE A 1 85 ? 12.100 3.634 -22.731 1.00 92.50 85 PHE A N 1
ATOM 678 C CA . PHE A 1 85 ? 12.162 4.133 -24.094 1.00 92.50 85 PHE A CA 1
ATOM 679 C C . PHE A 1 85 ? 12.691 3.037 -25.020 1.00 92.50 85 PHE A C 1
ATOM 681 O O . PHE A 1 85 ? 13.742 2.453 -24.746 1.00 92.50 85 PHE A O 1
ATOM 688 N N . ASP A 1 86 ? 11.977 2.767 -26.108 1.00 89.25 86 ASP A N 1
ATOM 689 C CA . ASP A 1 86 ? 12.422 1.838 -27.141 1.00 89.25 86 ASP A CA 1
ATOM 690 C C . ASP A 1 86 ? 13.191 2.606 -28.228 1.00 89.25 86 ASP A C 1
ATOM 692 O O . ASP A 1 86 ? 12.654 3.486 -28.896 1.00 89.25 86 ASP A O 1
ATOM 696 N N . MET A 1 87 ? 14.473 2.275 -28.409 1.00 87.44 87 MET A N 1
ATOM 697 C CA . MET A 1 87 ? 15.341 2.928 -29.396 1.00 87.44 87 MET A CA 1
ATOM 698 C C . MET A 1 87 ? 15.020 2.552 -30.850 1.00 87.44 87 MET A C 1
ATOM 700 O O . MET A 1 87 ? 15.438 3.264 -31.759 1.00 87.44 87 MET A O 1
ATOM 704 N N . VAL A 1 88 ? 14.316 1.444 -31.095 1.00 89.75 88 VAL A N 1
ATOM 705 C CA . VAL A 1 88 ? 13.948 1.015 -32.451 1.00 89.75 88 VAL A CA 1
ATOM 706 C C . VAL A 1 88 ? 12.716 1.781 -32.916 1.00 89.75 88 VAL A C 1
ATOM 708 O O . VAL A 1 88 ? 12.724 2.373 -33.995 1.00 89.75 88 VAL A O 1
ATOM 711 N N . THR A 1 89 ? 11.669 1.805 -32.092 1.00 90.31 89 THR A N 1
ATOM 712 C CA . THR A 1 89 ? 10.408 2.487 -32.423 1.00 90.31 89 THR A CA 1
ATOM 713 C C . THR A 1 89 ? 10.440 3.981 -32.103 1.00 90.31 89 THR A C 1
ATOM 715 O O . THR A 1 89 ? 9.629 4.726 -32.641 1.00 90.31 89 THR A O 1
ATOM 718 N N . HIS A 1 90 ? 11.396 4.433 -31.284 1.00 89.75 90 HIS A N 1
ATOM 719 C CA . HIS A 1 90 ? 11.433 5.774 -30.689 1.00 89.75 90 HIS A CA 1
ATOM 720 C C . HIS A 1 90 ? 10.187 6.103 -29.851 1.00 89.75 90 HIS A C 1
ATOM 722 O O . HIS A 1 90 ? 9.832 7.272 -29.682 1.00 89.75 90 HIS A O 1
ATOM 728 N N . GLU A 1 91 ? 9.523 5.082 -29.311 1.00 92.62 91 GLU A N 1
ATOM 729 C CA . GLU A 1 91 ? 8.323 5.241 -28.496 1.00 92.62 91 GLU A CA 1
ATOM 730 C C . GLU A 1 91 ? 8.616 5.035 -27.008 1.00 92.62 91 GLU A C 1
ATOM 732 O O . GLU A 1 91 ? 9.493 4.268 -26.598 1.00 92.62 91 GLU A O 1
ATOM 737 N N . TRP A 1 92 ? 7.840 5.729 -26.176 1.00 91.50 92 TRP A N 1
ATOM 738 C CA . TRP A 1 92 ? 7.839 5.530 -24.734 1.00 91.50 92 TRP A CA 1
ATOM 739 C C . TRP A 1 92 ? 6.784 4.495 -24.348 1.00 91.50 92 TRP A C 1
ATOM 741 O O . TRP 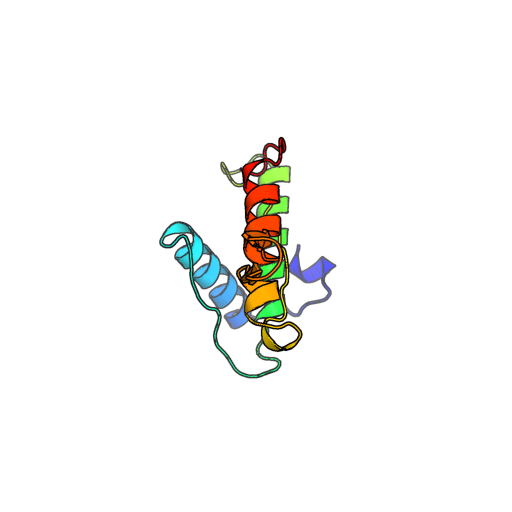A 1 92 ? 5.607 4.643 -24.671 1.00 91.50 92 TRP A O 1
ATOM 751 N N . SER A 1 93 ? 7.204 3.469 -23.612 1.00 91.44 93 SER A N 1
ATOM 752 C CA . SER A 1 93 ? 6.303 2.502 -22.990 1.00 91.44 93 SER A CA 1
ATOM 753 C C . SER A 1 93 ? 6.115 2.836 -21.515 1.00 91.44 93 SER A C 1
ATOM 755 O O . SER A 1 93 ? 7.086 2.874 -20.757 1.00 91.44 93 SER A O 1
ATOM 757 N N . ASP A 1 94 ? 4.867 3.031 -21.093 1.00 93.00 94 ASP A N 1
ATOM 758 C CA . ASP A 1 94 ? 4.536 3.310 -19.697 1.00 93.00 94 ASP A CA 1
ATOM 759 C C . ASP A 1 94 ? 4.719 2.083 -18.795 1.00 93.00 94 ASP A C 1
ATOM 761 O O . ASP A 1 94 ? 4.288 0.974 -19.116 1.00 93.00 94 ASP A O 1
ATOM 765 N N . GLY A 1 95 ? 5.306 2.303 -17.618 1.00 94.38 95 GLY A N 1
ATOM 766 C CA . GLY A 1 95 ? 5.435 1.273 -16.591 1.00 94.38 95 GLY A CA 1
ATOM 767 C C . GLY A 1 95 ? 4.151 1.056 -15.786 1.00 94.38 95 GLY A C 1
ATOM 768 O O . GLY A 1 95 ? 3.290 1.936 -15.687 1.00 94.38 95 GLY A O 1
ATOM 769 N N . ILE A 1 96 ? 4.046 -0.104 -15.132 1.00 94.81 96 ILE A N 1
ATOM 770 C CA . ILE A 1 96 ? 2.868 -0.484 -14.334 1.00 94.81 96 ILE A CA 1
ATOM 771 C C . ILE A 1 96 ? 2.579 0.504 -13.196 1.00 94.81 96 ILE A C 1
ATOM 773 O O . ILE A 1 96 ? 1.415 0.720 -12.857 1.00 94.81 96 ILE A O 1
ATOM 777 N N . LEU A 1 97 ? 3.608 1.149 -12.634 1.00 94.00 97 LEU A N 1
ATOM 778 C CA . LEU A 1 97 ? 3.437 2.151 -11.581 1.00 94.00 97 LEU A CA 1
ATOM 779 C C . LEU A 1 97 ? 2.722 3.399 -12.115 1.00 94.00 97 LEU A C 1
ATOM 781 O O . LEU A 1 97 ? 1.761 3.864 -11.504 1.00 94.00 97 LEU A O 1
ATOM 785 N N . ALA A 1 98 ? 3.139 3.902 -13.280 1.00 93.44 98 ALA A N 1
ATOM 786 C CA . ALA A 1 98 ? 2.529 5.067 -13.922 1.00 93.44 98 ALA A CA 1
ATOM 787 C C . ALA A 1 98 ? 1.100 4.777 -14.409 1.00 93.44 98 ALA A C 1
ATOM 789 O O . ALA A 1 98 ? 0.218 5.632 -14.325 1.00 93.44 98 ALA A O 1
ATOM 790 N N . VAL A 1 99 ? 0.851 3.563 -14.911 1.00 93.81 99 VAL A N 1
ATOM 791 C CA . VAL A 1 99 ? -0.500 3.108 -15.274 1.00 93.81 99 VAL A CA 1
ATOM 792 C C . VAL A 1 99 ? -1.404 3.051 -14.040 1.00 93.81 99 VAL A C 1
ATOM 794 O O . VAL A 1 99 ? -2.472 3.658 -14.053 1.00 93.81 99 VAL A O 1
ATOM 797 N N . SER A 1 100 ? -0.961 2.399 -12.961 1.00 93.69 100 SER A N 1
ATOM 798 C CA . SER A 1 100 ? -1.757 2.248 -11.732 1.00 93.69 100 SER A CA 1
ATOM 799 C C . SER A 1 100 ? -2.066 3.599 -11.083 1.00 93.69 100 SER A C 1
ATOM 801 O O . SER A 1 100 ? -3.196 3.861 -10.687 1.00 93.69 100 SER A O 1
ATOM 803 N N . TYR A 1 101 ? -1.083 4.503 -11.027 1.00 92.12 101 TYR A N 1
ATOM 804 C CA . TYR A 1 101 ? -1.291 5.843 -10.478 1.00 92.12 101 TYR A CA 1
ATOM 805 C C . TYR A 1 101 ? -2.303 6.659 -11.295 1.00 92.12 101 TYR A C 1
ATOM 807 O O . TYR A 1 101 ? -3.185 7.301 -10.727 1.00 92.12 101 TYR A O 1
ATOM 815 N N . ARG A 1 102 ? -2.231 6.597 -12.635 1.00 93.44 102 ARG A N 1
ATOM 816 C CA . ARG A 1 102 ? -3.222 7.253 -13.506 1.00 93.44 102 ARG A CA 1
ATOM 817 C C . ARG A 1 102 ? -4.626 6.703 -13.300 1.00 93.44 102 ARG A C 1
ATOM 819 O O . ARG A 1 102 ? -5.566 7.487 -13.329 1.00 93.44 102 ARG A O 1
ATOM 826 N N . GLN A 1 103 ? -4.775 5.399 -13.069 1.00 92.19 103 GLN A N 1
ATOM 827 C CA . GLN A 1 103 ? -6.081 4.809 -12.766 1.00 92.19 103 GLN A CA 1
ATOM 828 C C . GLN A 1 103 ? -6.693 5.425 -11.505 1.00 92.19 103 GLN A C 1
ATOM 830 O O . GLN A 1 103 ? -7.849 5.834 -11.551 1.00 92.19 103 GLN A O 1
ATOM 835 N N . PHE A 1 104 ? -5.916 5.593 -10.430 1.00 90.88 104 PHE A N 1
ATOM 836 C CA . PHE A 1 104 ? -6.398 6.280 -9.227 1.00 90.88 104 PHE A CA 1
ATOM 837 C C . PHE A 1 104 ? -6.732 7.753 -9.491 1.00 90.88 104 PHE A C 1
ATOM 839 O O . PHE A 1 104 ? -7.814 8.215 -9.142 1.00 90.88 104 PHE A O 1
ATOM 846 N N . ALA A 1 105 ? -5.855 8.481 -10.187 1.00 89.56 105 ALA A N 1
ATOM 847 C CA . ALA A 1 105 ? -6.056 9.903 -10.475 1.00 89.56 105 ALA A CA 1
ATOM 848 C C . ALA A 1 105 ? -7.236 10.189 -11.425 1.00 89.56 105 ALA A C 1
ATOM 850 O O . ALA A 1 105 ? -7.817 11.274 -11.382 1.00 89.56 105 ALA A O 1
ATOM 851 N N . MET A 1 106 ? -7.591 9.242 -12.298 1.00 90.38 106 MET A N 1
ATOM 852 C CA . MET A 1 106 ? -8.706 9.355 -13.248 1.00 90.38 106 MET A CA 1
ATOM 853 C C . MET A 1 106 ? -9.992 8.687 -12.754 1.00 90.38 106 MET A C 1
ATOM 855 O O . MET A 1 106 ? -11.035 8.880 -13.374 1.00 90.38 106 MET A O 1
ATOM 859 N N . SER A 1 107 ? -9.943 7.926 -11.656 1.00 87.44 107 SER A N 1
ATOM 860 C CA . SER A 1 107 ? -11.114 7.235 -11.111 1.00 87.44 107 SER A CA 1
ATOM 861 C C . SER A 1 107 ? -12.224 8.245 -10.789 1.00 87.44 107 SER A C 1
ATOM 863 O O . SER A 1 107 ? -11.939 9.226 -10.095 1.00 87.44 107 SER A O 1
ATOM 865 N N . PRO A 1 108 ? -13.461 8.053 -11.286 1.00 83.00 108 PRO A N 1
ATOM 866 C CA . PRO A 1 108 ? -14.587 8.951 -11.029 1.00 83.00 108 PRO A CA 1
ATOM 867 C C . PRO A 1 108 ? -15.226 8.723 -9.651 1.00 83.00 108 PRO A C 1
A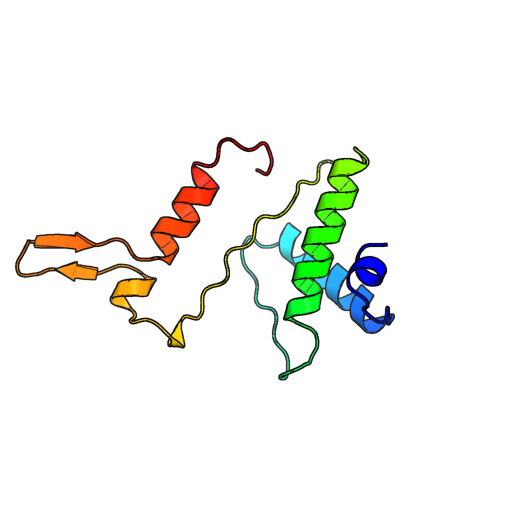TOM 869 O O . PRO A 1 108 ? -16.234 9.349 -9.348 1.00 83.00 108 PRO A O 1
ATOM 872 N N . ASN A 1 109 ? -14.689 7.797 -8.853 1.00 81.25 109 ASN A N 1
ATOM 873 C CA . ASN A 1 109 ? -15.224 7.458 -7.542 1.00 81.25 109 ASN A CA 1
ATOM 874 C C . ASN A 1 109 ? -15.006 8.617 -6.556 1.00 81.25 109 ASN A C 1
ATOM 876 O O . ASN A 1 109 ? -13.951 9.251 -6.578 1.00 81.25 109 ASN A O 1
ATOM 880 N N . ASP A 1 110 ? -15.943 8.796 -5.623 1.00 72.25 110 ASP A N 1
ATOM 881 C CA . ASP A 1 110 ? -15.845 9.758 -4.509 1.00 72.25 110 ASP A CA 1
ATOM 882 C C . ASP A 1 110 ? -14.808 9.345 -3.440 1.00 72.25 110 ASP A C 1
ATOM 884 O O . ASP A 1 110 ? -14.735 9.940 -2.374 1.00 72.25 110 ASP A O 1
ATOM 888 N N . ASN A 1 111 ? -13.993 8.319 -3.708 1.00 68.50 111 ASN A N 1
ATOM 889 C CA . ASN A 1 111 ? -12.939 7.822 -2.818 1.00 68.50 111 ASN A CA 1
ATOM 890 C C . ASN A 1 111 ? -11.632 8.638 -2.957 1.00 68.50 111 ASN A C 1
ATOM 892 O O . ASN A 1 111 ? -10.547 8.052 -3.007 1.00 68.50 111 ASN A O 1
ATOM 896 N N . ARG A 1 112 ? -11.734 9.958 -3.145 1.00 58.72 112 ARG A N 1
ATOM 897 C CA . ARG A 1 112 ? -10.609 10.852 -3.468 1.00 58.72 112 ARG A CA 1
ATOM 898 C C . ARG A 1 112 ? -10.146 11.676 -2.284 1.00 58.72 112 ARG A C 1
ATOM 900 O O . ARG A 1 112 ? -11.014 12.098 -1.502 1.00 58.72 112 ARG A O 1
#

Foldseek 3Di:
DLCVVVVHDDDPVLVVLLVVVVVCVVVDVDDDDDDDPPPCSVVSVVSNLVVLCVCVVVVHDPGARDDDDDDDCVVDDPCQAAWDADPVVRDIDGHPPRVVVVCVVVPPDPRD

Sequence (112 aa):
MACEKANLQVTPFFLEKIQQIFEMMIVRWGFMIVGMSYAGKTCSYRMLADALQLIQEWGELDEHKVEIVIINPKSITMGQLYGQFDMVTHEWSDGILAVSYRQFAMSPNDNR

pLDDT: mean 90.83, std 6.22, range [58.72, 95.88]

InterPro domains:
  IPR026983 Dynein heavy chain [PTHR46961] (2-109)
  IPR027417 P-loop containing nucleoside triphosphate hydrolase [G3DSA:3.40.50.300] (1-112)
  IPR027417 P-loop containing nucleoside triphosphate hydrolase [SSF52540] (18-98)
  IPR035699 Dynein heavy chain, hydrolytic ATP-binding dynein motor region [PF12774] (2-42)

Radius of gyration: 17.62 Å; chains: 1; bounding box: 36×27×54 Å